Protein AF-A0A9E4SQ86-F1 (afdb_monomer)

Structure (mmCIF, N/CA/C/O backbone):
data_AF-A0A9E4SQ86-F1
#
_entry.id   AF-A0A9E4SQ86-F1
#
loop_
_atom_site.group_PDB
_atom_site.id
_atom_site.type_symbol
_atom_site.label_atom_id
_atom_site.label_alt_id
_atom_site.label_comp_id
_atom_site.label_asym_id
_atom_site.label_entity_id
_atom_site.label_seq_id
_atom_site.pdbx_PDB_ins_code
_atom_site.Cartn_x
_atom_site.Cartn_y
_atom_site.Cartn_z
_atom_site.occupancy
_atom_site.B_iso_or_equiv
_atom_site.auth_seq_id
_atom_site.auth_comp_id
_atom_site.auth_asym_id
_atom_site.auth_atom_id
_atom_site.pdbx_PDB_model_num
ATOM 1 N N . ARG A 1 1 ? -13.891 -0.170 26.833 1.00 54.59 1 ARG A N 1
ATOM 2 C CA . ARG A 1 1 ? -12.713 -1.074 26.748 1.00 54.59 1 ARG A CA 1
ATOM 3 C C . ARG A 1 1 ? -12.552 -1.454 25.275 1.00 54.59 1 ARG A C 1
ATOM 5 O O . ARG A 1 1 ? -13.545 -1.886 24.710 1.00 54.59 1 ARG A O 1
ATOM 12 N N . ARG A 1 2 ? -11.407 -1.207 24.623 1.00 76.88 2 ARG A N 1
ATOM 13 C CA . ARG A 1 2 ? -11.176 -1.621 23.220 1.00 76.88 2 ARG A CA 1
ATOM 14 C C . ARG A 1 2 ? -10.475 -2.985 23.219 1.00 76.88 2 ARG A C 1
ATOM 16 O O . ARG A 1 2 ? -9.586 -3.187 24.041 1.00 76.88 2 ARG A O 1
ATOM 23 N N . GLY A 1 3 ? -10.947 -3.917 22.389 1.00 86.19 3 GLY A N 1
ATOM 24 C CA . GLY A 1 3 ? -10.337 -5.239 22.207 1.00 86.19 3 GLY A CA 1
ATOM 25 C C . GLY A 1 3 ? -9.086 -5.183 21.326 1.00 86.19 3 GLY A C 1
ATOM 26 O O . GLY A 1 3 ? -8.660 -4.102 20.918 1.00 86.19 3 GLY A O 1
ATOM 27 N N . GLN A 1 4 ? -8.506 -6.346 21.024 1.00 88.00 4 GLN A N 1
ATOM 28 C CA . GLN A 1 4 ? -7.425 -6.451 20.040 1.00 88.00 4 GLN A CA 1
ATOM 29 C C . GLN A 1 4 ? -7.904 -5.936 18.675 1.00 88.00 4 GLN A C 1
ATOM 31 O O . GLN A 1 4 ? -9.053 -6.150 18.292 1.00 88.00 4 GLN A O 1
ATOM 36 N N . SER A 1 5 ? -7.031 -5.231 17.956 1.00 83.62 5 SER A N 1
ATOM 37 C CA . SER A 1 5 ? -7.345 -4.650 16.649 1.00 83.62 5 SER A CA 1
ATOM 38 C C . SER A 1 5 ? -6.129 -4.697 15.734 1.00 83.62 5 SER A C 1
ATOM 40 O O . SER A 1 5 ? -4.991 -4.705 16.205 1.00 83.62 5 SER A O 1
ATOM 42 N N . ILE A 1 6 ? -6.384 -4.744 14.427 1.00 85.81 6 ILE A N 1
ATOM 43 C CA . ILE A 1 6 ? -5.348 -4.651 13.402 1.00 85.81 6 ILE A CA 1
ATOM 44 C C . ILE A 1 6 ? -5.109 -3.170 13.127 1.00 85.81 6 ILE A C 1
ATOM 46 O O . ILE A 1 6 ? -6.041 -2.442 12.795 1.00 85.81 6 ILE A O 1
ATOM 50 N N . TYR A 1 7 ? -3.862 -2.733 13.273 1.00 86.44 7 TYR A N 1
ATOM 51 C CA . TYR A 1 7 ? -3.464 -1.362 12.960 1.00 86.44 7 TYR A CA 1
ATOM 52 C C . TYR A 1 7 ? -3.182 -1.179 11.464 1.00 86.44 7 TYR A C 1
ATOM 54 O O . TYR A 1 7 ? -3.641 -0.213 10.854 1.00 86.44 7 TYR A O 1
ATOM 62 N N . MET A 1 8 ? -2.428 -2.114 10.878 1.00 90.25 8 MET A N 1
ATOM 63 C CA . MET A 1 8 ? -1.862 -1.957 9.545 1.00 90.25 8 MET A CA 1
ATOM 64 C C . MET A 1 8 ? -1.755 -3.290 8.808 1.00 90.25 8 MET A C 1
ATOM 66 O O . MET A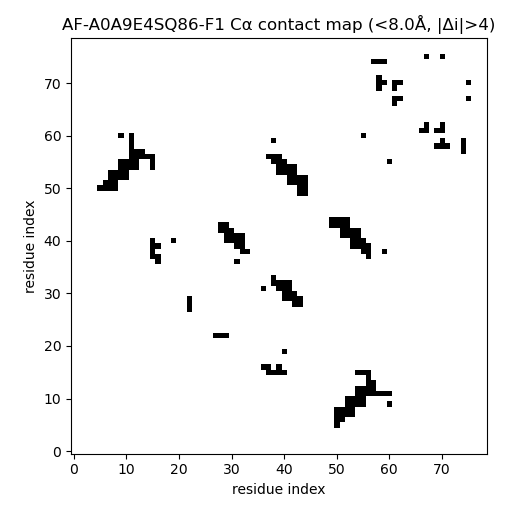 1 8 ? -1.556 -4.336 9.426 1.00 90.25 8 MET A O 1
ATOM 70 N N . CYS A 1 9 ? -1.854 -3.233 7.483 1.00 89.44 9 CYS A N 1
ATOM 71 C CA . CYS A 1 9 ? -1.564 -4.348 6.584 1.00 89.44 9 CYS A CA 1
ATOM 72 C C . CYS A 1 9 ? -0.840 -3.857 5.323 1.00 89.44 9 CYS A C 1
ATOM 74 O O . CYS A 1 9 ? -0.793 -2.655 5.056 1.00 89.44 9 CYS A O 1
ATOM 76 N N . PHE A 1 10 ? -0.283 -4.790 4.555 1.00 88.69 10 PHE A N 1
ATOM 77 C CA . PHE A 1 10 ? 0.306 -4.515 3.248 1.00 88.69 10 PHE A CA 1
ATOM 78 C C . PHE A 1 10 ? -0.386 -5.339 2.167 1.00 88.69 10 PHE A C 1
ATOM 80 O O . PHE A 1 10 ? -0.803 -6.472 2.409 1.00 88.69 10 PHE A O 1
ATOM 87 N N . VAL A 1 11 ? -0.477 -4.764 0.973 1.00 89.94 11 VAL A N 1
ATOM 88 C CA . VAL A 1 11 ? -0.842 -5.460 -0.258 1.00 89.94 11 VAL A CA 1
ATOM 89 C C . VAL A 1 11 ? 0.247 -5.234 -1.297 1.00 89.94 11 VAL A C 1
ATOM 91 O O . VAL A 1 11 ? 0.773 -4.128 -1.442 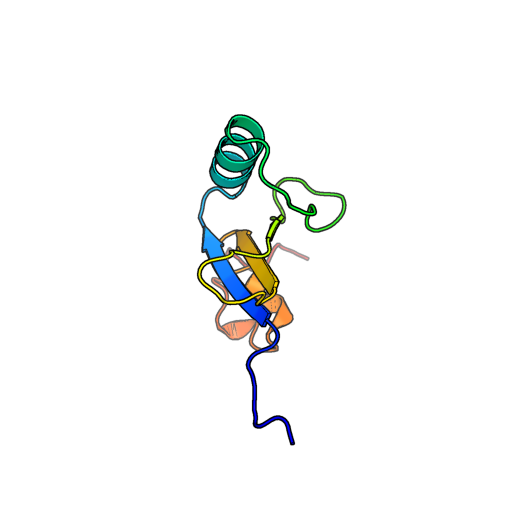1.00 89.94 11 VAL A O 1
ATOM 94 N N . GLU A 1 12 ? 0.588 -6.296 -2.017 1.00 89.19 12 GLU A N 1
ATOM 95 C CA . GLU A 1 12 ? 1.552 -6.232 -3.107 1.00 89.19 12 GLU A CA 1
ATOM 96 C C . GLU A 1 12 ? 0.851 -5.998 -4.441 1.00 89.19 12 GLU A C 1
ATOM 98 O O . GLU A 1 12 ? -0.224 -6.538 -4.711 1.00 89.19 12 GLU A O 1
ATOM 103 N N . THR A 1 13 ? 1.490 -5.213 -5.297 1.00 88.38 13 THR A N 1
ATOM 104 C CA . THR A 1 13 ? 1.070 -4.987 -6.678 1.00 88.38 13 THR A CA 1
ATOM 105 C C . THR A 1 13 ? 2.307 -4.908 -7.574 1.00 88.38 13 THR A C 1
ATOM 107 O O . THR A 1 13 ? 3.330 -4.371 -7.146 1.00 88.38 13 THR A O 1
ATOM 110 N N . 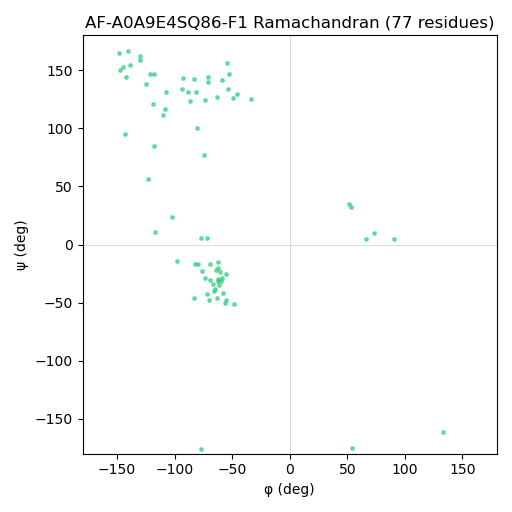PRO A 1 14 ? 2.251 -5.408 -8.821 1.00 86.56 14 PRO A N 1
ATOM 111 C CA . PRO A 1 14 ? 3.307 -5.151 -9.799 1.00 86.56 14 PRO A CA 1
ATOM 112 C C . PRO A 1 14 ? 3.329 -3.684 -10.259 1.00 86.56 14 PRO A C 1
ATOM 114 O O . PRO A 1 14 ? 4.319 -3.244 -10.831 1.00 86.56 14 PRO A O 1
ATOM 117 N N . ASP A 1 15 ? 2.249 -2.935 -10.015 1.00 86.94 15 ASP A N 1
ATOM 118 C CA . ASP A 1 15 ? 2.092 -1.553 -10.456 1.00 86.94 15 ASP A CA 1
ATOM 119 C C . ASP A 1 15 ? 1.353 -0.726 -9.391 1.00 86.94 15 ASP A C 1
ATOM 121 O O . ASP A 1 15 ? 0.120 -0.727 -9.290 1.00 86.94 15 ASP A O 1
ATOM 125 N N . ALA A 1 16 ? 2.122 -0.048 -8.537 1.00 87.94 16 ALA A N 1
ATOM 126 C CA . ALA A 1 16 ? 1.580 0.909 -7.575 1.00 87.94 16 ALA A CA 1
ATOM 127 C C . ALA A 1 16 ? 1.198 2.243 -8.244 1.00 87.94 16 ALA A C 1
ATOM 129 O O . ALA A 1 16 ? 0.326 2.953 -7.734 1.00 87.94 16 ALA A O 1
ATOM 130 N N . GLY A 1 17 ? 1.789 2.555 -9.403 1.00 87.50 17 GLY A N 1
ATOM 131 C CA . GLY A 1 17 ? 1.490 3.746 -10.195 1.00 87.50 17 GLY A CA 1
ATOM 132 C C . GLY A 1 17 ? 0.049 3.741 -10.696 1.00 87.50 17 GLY A C 1
ATOM 133 O O . GLY A 1 17 ? -0.679 4.702 -10.463 1.00 87.50 17 GLY A O 1
ATOM 134 N N . ALA A 1 18 ? -0.427 2.620 -11.240 1.00 90.81 18 ALA A N 1
ATOM 135 C CA . ALA A 1 18 ? -1.822 2.475 -11.662 1.00 90.81 18 ALA A CA 1
ATOM 136 C C . ALA A 1 18 ? -2.827 2.662 -10.509 1.00 90.81 18 ALA A C 1
ATOM 138 O O . ALA A 1 18 ? -3.948 3.135 -10.712 1.00 90.81 18 ALA A O 1
ATOM 139 N N . ILE A 1 19 ? -2.457 2.294 -9.277 1.00 90.88 19 ILE A N 1
ATOM 140 C CA . ILE A 1 19 ? -3.299 2.546 -8.098 1.00 90.88 19 ILE A CA 1
ATOM 141 C C . ILE A 1 19 ? -3.290 4.037 -7.753 1.00 90.88 19 ILE A C 1
ATOM 143 O O . ILE A 1 19 ? -4.358 4.593 -7.494 1.00 90.88 19 ILE A O 1
ATOM 147 N N . LYS A 1 20 ? -2.123 4.690 -7.810 1.00 91.25 20 LYS A N 1
ATOM 148 C CA . LYS A 1 20 ? -1.992 6.142 -7.636 1.00 91.25 20 LYS A CA 1
ATOM 149 C C . LYS A 1 20 ? -2.875 6.899 -8.630 1.00 91.25 20 LYS A C 1
ATOM 151 O O . LYS A 1 20 ? -3.682 7.718 -8.210 1.00 91.25 20 LYS A O 1
ATOM 156 N N . GLU A 1 21 ? -2.792 6.570 -9.916 1.00 93.00 21 GLU A N 1
ATOM 157 C CA . GLU A 1 21 ? -3.583 7.206 -10.978 1.00 93.00 21 GLU A CA 1
ATOM 158 C C . GLU A 1 21 ? -5.091 7.076 -10.734 1.00 93.00 21 GLU A C 1
ATOM 160 O O . GLU A 1 21 ? -5.845 8.037 -10.888 1.00 93.00 21 GLU A O 1
ATOM 165 N N . ARG A 1 22 ? -5.550 5.897 -10.293 1.00 93.62 22 ARG A N 1
ATOM 166 C CA . ARG A 1 22 ? -6.963 5.675 -9.944 1.00 93.62 22 ARG A CA 1
ATOM 167 C C . ARG A 1 22 ? -7.401 6.471 -8.720 1.00 93.62 22 ARG A C 1
ATOM 169 O O . ARG A 1 22 ? -8.571 6.845 -8.645 1.00 93.62 22 ARG A O 1
ATOM 176 N N . LEU A 1 23 ? -6.506 6.675 -7.755 1.00 93.44 23 LEU A N 1
ATOM 177 C CA . LEU A 1 23 ? -6.771 7.517 -6.592 1.00 93.44 23 LEU A CA 1
ATOM 178 C C . LEU A 1 23 ? -6.838 8.984 -7.015 1.00 93.44 23 LEU A C 1
ATOM 180 O O . LEU A 1 23 ? -7.829 9.630 -6.699 1.00 93.44 23 LEU A O 1
ATOM 184 N N . ASP A 1 24 ? -5.872 9.471 -7.794 1.00 94.38 24 ASP A N 1
ATOM 185 C CA . ASP A 1 24 ? -5.860 10.840 -8.325 1.00 94.38 24 ASP A CA 1
ATOM 186 C C . ASP A 1 24 ? -7.145 11.146 -9.115 1.00 94.38 24 ASP A C 1
ATOM 188 O O . ASP A 1 24 ? -7.820 12.136 -8.842 1.00 94.38 24 ASP A O 1
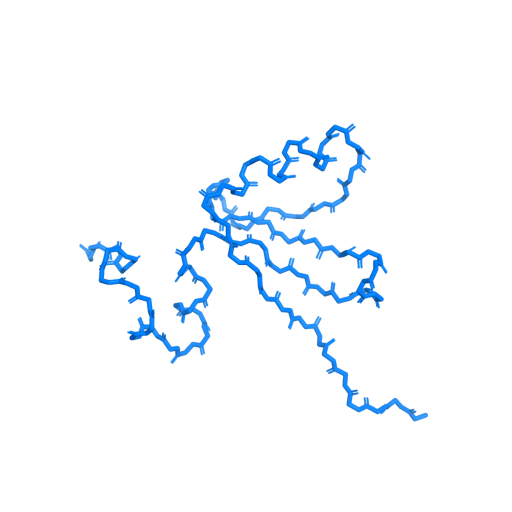ATOM 192 N N . ALA A 1 25 ? -7.557 10.246 -10.016 1.00 97.44 25 ALA A N 1
ATOM 193 C CA . ALA A 1 25 ? -8.772 10.391 -10.828 1.00 97.44 25 ALA A CA 1
ATOM 194 C C . ALA A 1 25 ? -10.080 10.440 -10.013 1.00 97.44 25 ALA A C 1
ATOM 196 O O . ALA A 1 25 ? -11.134 10.778 -10.550 1.00 97.44 25 ALA A O 1
ATOM 197 N N . ARG A 1 26 ? -10.035 10.055 -8.734 1.00 95.69 26 ARG A N 1
ATOM 198 C CA . ARG A 1 26 ? -11.183 10.028 -7.816 1.00 95.69 26 ARG A CA 1
ATOM 199 C C . ARG A 1 26 ? -11.012 10.979 -6.634 1.00 95.69 26 ARG A C 1
ATOM 201 O O . ARG A 1 26 ? -11.763 10.854 -5.670 1.00 95.69 26 ARG A O 1
ATOM 208 N N . GLU A 1 27 ? -10.009 11.857 -6.678 1.00 94.81 27 GLU A N 1
ATOM 209 C CA . GLU A 1 27 ? -9.638 12.742 -5.563 1.00 94.81 27 GLU A CA 1
ATOM 210 C C . GLU A 1 27 ? -9.403 11.960 -4.249 1.00 94.81 27 GLU A C 1
ATOM 212 O O . GLU A 1 27 ? -9.686 12.406 -3.134 1.00 94.81 27 GLU A O 1
ATOM 217 N N . GLY A 1 28 ? -8.902 10.733 -4.389 1.00 93.19 28 GLY A N 1
ATOM 218 C CA . GLY A 1 28 ? -8.592 9.825 -3.300 1.00 93.19 28 GLY A CA 1
ATOM 219 C C . GLY A 1 28 ? -7.372 10.287 -2.509 1.00 93.19 28 GLY A C 1
ATOM 220 O O . GLY A 1 28 ? -6.395 10.788 -3.058 1.00 93.19 28 GLY A O 1
ATOM 221 N N . ARG A 1 29 ? -7.405 10.069 -1.192 1.00 93.12 29 ARG A N 1
ATOM 222 C CA . ARG A 1 29 ? -6.298 10.427 -0.296 1.00 93.12 29 ARG A CA 1
ATOM 223 C C . ARG A 1 29 ? -5.286 9.293 -0.190 1.00 93.12 29 ARG A C 1
ATOM 225 O O . ARG A 1 29 ? -5.660 8.162 0.123 1.00 93.12 29 ARG A O 1
ATOM 232 N N . TYR A 1 30 ? -4.014 9.627 -0.355 1.00 93.50 30 TYR A N 1
ATOM 233 C CA . TYR A 1 30 ? -2.886 8.736 -0.106 1.00 93.50 30 TYR A CA 1
ATOM 234 C C . TYR A 1 30 ? -1.663 9.525 0.367 1.00 93.50 30 TYR A C 1
ATOM 236 O O . TYR A 1 30 ? -1.605 10.747 0.231 1.00 93.50 30 TYR A O 1
ATOM 244 N N . GLN A 1 31 ? -0.686 8.816 0.922 1.00 91.94 31 GLN A N 1
ATOM 245 C CA . GLN A 1 31 ? 0.674 9.317 1.120 1.00 91.94 31 GLN A CA 1
ATOM 246 C C . GLN A 1 31 ? 1.638 8.457 0.311 1.00 91.94 31 GLN A C 1
ATOM 248 O O . GLN A 1 31 ? 1.413 7.262 0.149 1.00 91.94 31 GLN A O 1
ATOM 253 N N . GLN A 1 32 ? 2.707 9.046 -0.205 1.00 86.94 32 GLN A N 1
ATOM 254 C CA . GLN A 1 32 ? 3.698 8.309 -0.981 1.00 86.94 32 GLN A CA 1
ATOM 255 C C . GLN A 1 32 ? 4.707 7.614 -0.060 1.00 86.94 32 GLN A C 1
ATOM 257 O O . GLN A 1 32 ? 5.080 8.152 0.986 1.00 86.94 32 GLN A O 1
ATOM 262 N N . LEU A 1 33 ? 5.137 6.409 -0.431 1.00 78.31 33 LEU A N 1
ATOM 263 C CA . LEU A 1 33 ? 6.125 5.652 0.327 1.00 78.31 33 LEU A CA 1
ATOM 264 C C . LEU A 1 33 ? 7.535 6.169 -0.005 1.00 78.31 33 LEU A C 1
ATOM 266 O O . LEU A 1 33 ? 8.091 5.813 -1.031 1.00 78.31 33 LEU A O 1
ATOM 270 N N . ALA A 1 34 ? 8.120 7.003 0.862 1.00 68.44 34 ALA A N 1
ATOM 271 C CA . ALA A 1 34 ? 9.432 7.641 0.654 1.00 68.44 34 ALA A CA 1
ATOM 272 C C . ALA A 1 34 ? 9.561 8.421 -0.685 1.00 68.44 34 ALA A C 1
ATOM 274 O O . ALA A 1 34 ? 8.598 8.603 -1.426 1.00 68.44 34 ALA A O 1
ATOM 275 N N . ASN A 1 35 ? 10.759 8.937 -0.986 1.00 57.75 35 ASN A N 1
ATOM 276 C CA . ASN A 1 35 ? 11.019 9.800 -2.153 1.00 57.75 35 ASN A CA 1
ATOM 277 C C . ASN A 1 35 ? 10.992 9.059 -3.508 1.00 57.75 35 ASN A C 1
ATOM 279 O O . ASN A 1 35 ? 11.319 9.662 -4.528 1.00 57.75 35 ASN A O 1
ATOM 283 N N . ASP A 1 36 ? 10.636 7.773 -3.529 1.00 58.28 36 ASP A N 1
ATOM 284 C CA . ASP A 1 36 ? 10.539 6.973 -4.746 1.00 58.28 36 ASP A CA 1
ATOM 285 C C . ASP A 1 36 ? 9.061 6.653 -5.048 1.00 58.28 36 ASP A C 1
ATOM 287 O O . ASP A 1 36 ? 8.431 5.889 -4.317 1.00 58.28 36 ASP A O 1
ATOM 291 N N . PRO A 1 37 ? 8.471 7.217 -6.117 1.00 52.78 37 PRO A N 1
ATOM 292 C CA . PRO A 1 37 ? 7.117 6.877 -6.562 1.00 52.78 37 PRO A CA 1
ATOM 293 C C . PRO A 1 37 ? 6.894 5.387 -6.836 1.00 52.78 37 PRO A C 1
ATOM 295 O O . PRO A 1 37 ? 5.759 4.922 -6.724 1.00 52.78 37 PRO A O 1
ATOM 298 N N . ALA A 1 38 ? 7.947 4.633 -7.164 1.00 58.09 38 ALA A N 1
ATOM 299 C CA . ALA A 1 38 ? 7.869 3.192 -7.383 1.00 58.09 38 ALA A CA 1
ATOM 300 C C . ALA A 1 38 ? 7.842 2.385 -6.074 1.00 58.09 38 ALA A C 1
ATOM 302 O O . ALA A 1 38 ? 7.445 1.219 -6.085 1.00 58.09 38 ALA A O 1
ATOM 303 N N . ALA A 1 39 ? 8.222 2.981 -4.939 1.00 67.44 39 ALA A N 1
ATOM 304 C CA . ALA A 1 39 ? 8.250 2.270 -3.666 1.00 67.44 39 ALA A CA 1
ATOM 305 C C . ALA A 1 39 ? 6.836 1.932 -3.165 1.00 67.44 39 ALA A C 1
ATOM 307 O O . ALA A 1 39 ? 6.650 0.883 -2.542 1.00 67.44 39 ALA A O 1
ATOM 308 N N . GLY A 1 40 ? 5.833 2.758 -3.486 1.00 85.50 40 GLY A N 1
ATOM 309 C CA . GLY A 1 40 ? 4.434 2.477 -3.175 1.00 85.50 40 GLY A CA 1
ATOM 310 C C . GLY A 1 40 ? 3.670 3.639 -2.544 1.00 85.50 40 GLY A C 1
ATOM 311 O O . GLY A 1 40 ? 4.072 4.801 -2.621 1.00 85.50 40 GLY A O 1
ATOM 312 N N . LEU A 1 41 ? 2.541 3.318 -1.909 1.00 91.94 41 LEU A N 1
ATOM 313 C CA . LEU A 1 41 ? 1.599 4.276 -1.329 1.00 91.94 41 LEU A CA 1
ATOM 314 C C . LEU A 1 41 ? 1.089 3.788 0.030 1.00 91.94 41 LEU A C 1
ATOM 316 O O . LEU A 1 41 ? 0.962 2.592 0.268 1.00 91.94 41 LEU A O 1
ATOM 320 N N . TYR A 1 42 ? 0.685 4.721 0.880 1.00 92.69 42 TYR A N 1
ATOM 321 C CA . TYR A 1 42 ? -0.164 4.473 2.035 1.00 92.69 42 TYR A CA 1
ATOM 322 C C . TYR A 1 42 ? -1.563 5.011 1.780 1.00 92.69 42 TYR A C 1
ATOM 324 O O . TYR A 1 42 ? -1.737 6.171 1.401 1.00 92.69 42 TYR A O 1
ATOM 332 N N . ILE A 1 43 ? -2.565 4.183 2.048 1.00 94.25 43 ILE A N 1
ATOM 333 C CA . ILE A 1 43 ? -3.979 4.536 1.946 1.00 94.25 43 ILE A CA 1
ATOM 334 C C . ILE A 1 43 ? -4.724 4.152 3.222 1.00 94.25 43 ILE A C 1
ATOM 336 O O . ILE A 1 43 ? -4.303 3.273 3.973 1.00 94.25 43 ILE A O 1
ATOM 340 N N . HIS A 1 44 ? -5.873 4.789 3.437 1.00 94.38 44 HIS A N 1
ATOM 341 C CA . HIS A 1 44 ? -6.838 4.408 4.469 1.00 94.38 44 HIS A CA 1
ATOM 342 C C . HIS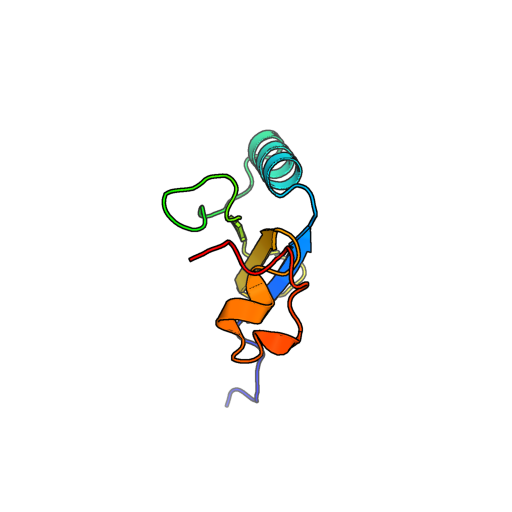 A 1 44 ? -8.158 4.007 3.800 1.00 94.38 44 HIS A C 1
ATOM 344 O O . HIS A 1 44 ? -9.043 4.856 3.640 1.00 94.38 44 HIS A O 1
ATOM 350 N N . PRO A 1 45 ? -8.311 2.744 3.357 1.00 90.69 45 PRO A N 1
ATOM 351 C CA . PRO A 1 45 ? -9.536 2.301 2.707 1.00 90.69 45 PRO A CA 1
ATOM 352 C C . PRO A 1 45 ? -10.712 2.383 3.685 1.00 90.69 45 PRO A C 1
ATOM 354 O O . PRO A 1 45 ? -10.674 1.804 4.772 1.00 90.69 45 PRO A O 1
ATOM 357 N N . SER A 1 46 ? -11.790 3.062 3.291 1.00 88.50 46 SER A N 1
ATOM 358 C CA . SER A 1 46 ? -12.991 3.204 4.128 1.00 88.50 46 SER A CA 1
ATOM 359 C C . SER A 1 46 ? -13.643 1.856 4.450 1.00 88.50 46 SER A C 1
ATOM 361 O O . SER A 1 46 ? -14.109 1.651 5.569 1.00 88.50 46 SER A O 1
ATOM 363 N N . ALA A 1 47 ? -13.596 0.908 3.508 1.00 89.75 47 ALA A N 1
ATOM 364 C CA . ALA A 1 47 ? -14.086 -0.459 3.687 1.00 89.75 47 ALA A CA 1
ATOM 365 C C . ALA A 1 47 ? -13.337 -1.242 4.783 1.00 89.75 47 ALA A C 1
ATOM 367 O O . ALA A 1 47 ? -13.863 -2.213 5.320 1.00 89.75 47 ALA A O 1
ATOM 368 N N . LEU A 1 48 ? -12.124 -0.810 5.143 1.00 88.94 48 LEU A N 1
ATOM 369 C CA . LEU A 1 48 ? -11.304 -1.427 6.184 1.00 88.94 48 LEU A CA 1
ATOM 370 C C . LEU A 1 48 ? -11.343 -0.642 7.501 1.00 88.94 48 LEU A C 1
ATOM 372 O O . LEU A 1 48 ? -10.423 -0.742 8.305 1.00 88.94 48 LEU A O 1
ATOM 376 N N . HIS A 1 49 ? -12.403 0.140 7.732 1.00 87.31 49 HIS A N 1
ATOM 377 C CA . HIS A 1 49 ? -12.685 0.809 9.010 1.00 87.31 49 HIS A CA 1
ATOM 378 C C . HIS A 1 49 ? -11.506 1.631 9.572 1.00 87.31 49 HIS A C 1
ATOM 380 O O . HIS A 1 49 ? -11.316 1.718 10.783 1.00 87.31 49 HIS A O 1
ATOM 386 N N . GLY A 1 50 ? -10.715 2.252 8.690 1.00 85.44 50 GLY A N 1
ATOM 387 C CA . GLY A 1 50 ? -9.600 3.124 9.071 1.00 85.44 50 GLY A CA 1
ATOM 388 C C . GLY A 1 50 ? -8.241 2.436 9.222 1.00 85.44 50 GLY A C 1
ATOM 389 O O . GLY A 1 50 ? -7.279 3.118 9.575 1.00 85.44 50 GLY A O 1
ATOM 390 N N . ILE A 1 51 ? -8.131 1.136 8.917 1.00 92.50 51 ILE A N 1
ATOM 391 C CA . ILE A 1 51 ? -6.838 0.437 8.836 1.00 92.50 51 ILE A CA 1
ATOM 392 C C . ILE A 1 51 ? -5.903 1.184 7.876 1.00 92.50 51 ILE A C 1
ATOM 394 O O . ILE A 1 51 ? -6.300 1.564 6.770 1.00 92.50 51 ILE A O 1
ATOM 398 N N . LEU A 1 52 ? -4.653 1.377 8.303 1.00 93.69 52 LEU A N 1
ATOM 399 C CA . LEU A 1 52 ? -3.582 1.851 7.433 1.00 93.69 52 LEU A CA 1
ATOM 400 C C . LEU A 1 52 ? -3.162 0.706 6.503 1.00 93.69 52 LEU A C 1
ATOM 402 O O . LEU A 1 52 ? -2.807 -0.378 6.965 1.00 93.69 52 LEU A O 1
ATOM 406 N N . MET A 1 53 ? -3.197 0.924 5.195 1.00 92.94 53 MET A N 1
ATOM 407 C CA . MET A 1 53 ? -2.762 -0.068 4.216 1.00 92.94 53 MET A CA 1
ATOM 408 C C . MET A 1 53 ? -1.590 0.473 3.408 1.00 92.94 53 MET A C 1
ATOM 410 O O . MET A 1 53 ? -1.716 1.496 2.735 1.00 92.94 53 MET A O 1
ATOM 414 N N . GLY A 1 54 ? -0.466 -0.236 3.463 1.00 91.94 54 GLY A N 1
ATOM 415 C CA . GLY A 1 54 ? 0.635 -0.055 2.529 1.00 91.94 54 GLY A CA 1
ATOM 416 C C . GLY A 1 54 ? 0.357 -0.804 1.227 1.00 91.94 54 GLY A C 1
ATOM 417 O O . GLY A 1 54 ? -0.012 -1.974 1.239 1.00 91.94 54 GLY A O 1
ATOM 418 N N . VAL A 1 55 ? 0.529 -0.130 0.103 1.00 91.75 55 VAL A N 1
ATOM 4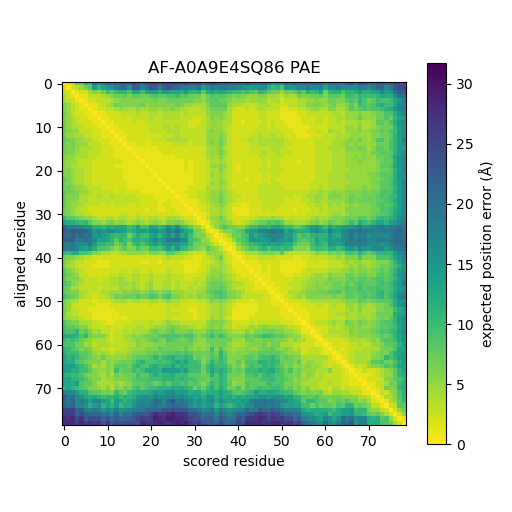19 C CA . VAL A 1 55 ? 0.535 -0.700 -1.243 1.00 91.75 55 VAL A CA 1
ATOM 420 C C . VAL A 1 55 ? 1.974 -0.635 -1.710 1.00 91.75 55 VAL A C 1
ATOM 422 O O . VAL A 1 55 ? 2.510 0.463 -1.830 1.00 91.75 55 VAL A O 1
ATOM 425 N N . SER A 1 56 ? 2.611 -1.769 -1.959 1.00 86.88 56 SER A N 1
ATOM 426 C CA . SER A 1 56 ? 4.020 -1.803 -2.356 1.00 86.88 56 SER A CA 1
ATOM 427 C C . SER A 1 56 ? 4.241 -2.653 -3.596 1.00 86.88 56 SER A C 1
ATOM 429 O O . SER A 1 56 ? 3.422 -3.511 -3.932 1.00 86.88 56 SER A O 1
ATOM 431 N N . GLY A 1 57 ? 5.394 -2.456 -4.235 1.00 84.50 57 GLY A N 1
ATOM 432 C CA . GLY A 1 57 ? 5.901 -3.395 -5.230 1.00 84.50 57 GLY A CA 1
ATOM 433 C C . GLY A 1 57 ? 6.000 -4.820 -4.674 1.00 84.50 57 GLY A C 1
ATOM 434 O O . GLY A 1 57 ? 6.116 -5.024 -3.457 1.00 84.50 57 GLY A O 1
ATOM 435 N N . THR A 1 58 ? 5.975 -5.804 -5.573 1.00 81.38 58 THR A N 1
ATOM 436 C CA . THR A 1 58 ? 6.157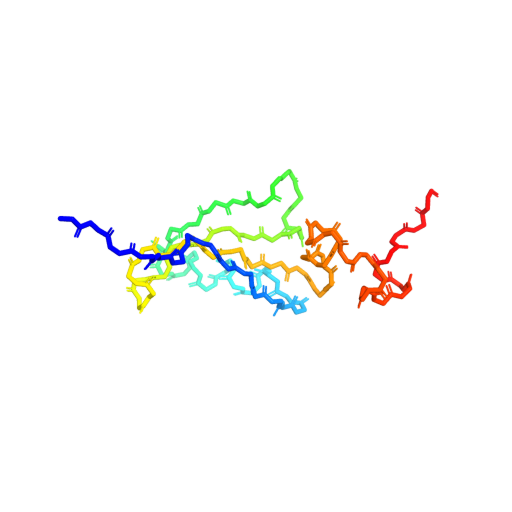 -7.219 -5.230 1.00 81.38 58 THR A CA 1
ATOM 437 C C . THR A 1 58 ? 7.389 -7.415 -4.349 1.00 81.38 58 THR A C 1
ATOM 439 O O . THR A 1 58 ? 8.496 -6.991 -4.680 1.00 81.38 58 THR A O 1
ATOM 442 N N . SER A 1 59 ? 7.177 -8.065 -3.207 1.00 77.81 59 SER A N 1
ATOM 443 C CA . SER A 1 59 ? 8.195 -8.466 -2.2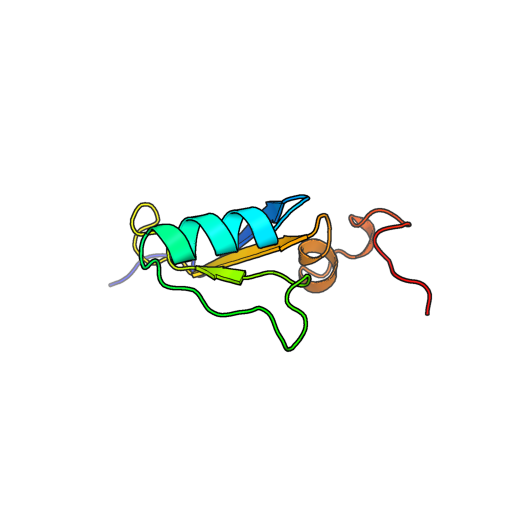35 1.00 77.81 59 SER A CA 1
ATOM 444 C C . SER A 1 59 ? 8.946 -7.367 -1.495 1.00 77.81 59 SER A C 1
ATOM 446 O O . SER A 1 59 ? 9.837 -7.657 -0.692 1.00 77.81 59 SER A O 1
ATOM 448 N N . VAL A 1 60 ? 8.564 -6.108 -1.699 1.00 77.12 60 VAL A N 1
ATOM 449 C CA . VAL A 1 60 ? 9.093 -4.979 -0.927 1.00 77.12 60 VAL A CA 1
ATOM 450 C C . VAL A 1 60 ? 8.660 -5.087 0.538 1.00 77.12 60 VAL A C 1
ATOM 452 O O . VAL A 1 60 ? 9.480 -4.876 1.428 1.00 77.12 60 VAL A O 1
ATOM 455 N N . ALA A 1 61 ? 7.419 -5.504 0.805 1.00 77.56 61 ALA A N 1
ATOM 456 C CA . ALA A 1 61 ? 6.892 -5.618 2.165 1.00 77.56 61 ALA A CA 1
ATOM 457 C C . ALA A 1 61 ? 7.622 -6.681 3.013 1.00 77.56 61 ALA A C 1
ATOM 459 O O . ALA A 1 61 ? 7.900 -6.437 4.189 1.00 77.56 61 ALA A O 1
ATOM 460 N N . TRP A 1 62 ? 8.003 -7.826 2.428 1.00 80.62 62 TRP A N 1
ATOM 461 C CA . TRP A 1 62 ? 8.689 -8.910 3.156 1.00 80.62 62 TRP A CA 1
ATOM 462 C C . TRP A 1 62 ? 10.053 -8.497 3.718 1.00 80.62 62 TRP A C 1
ATOM 464 O O . TRP A 1 62 ? 10.460 -8.934 4.794 1.00 80.62 62 TRP A O 1
ATOM 474 N N . ARG A 1 63 ? 10.747 -7.584 3.029 1.00 74.19 63 ARG A N 1
ATOM 475 C CA . ARG A 1 63 ? 12.033 -7.036 3.491 1.00 74.19 63 ARG A CA 1
ATOM 476 C C . ARG A 1 63 ? 11.905 -6.283 4.812 1.00 74.19 63 ARG A C 1
ATOM 478 O O . ARG A 1 63 ? 12.854 -6.263 5.589 1.00 74.19 63 ARG A O 1
ATOM 485 N N . TRP A 1 64 ? 10.745 -5.688 5.078 1.00 72.12 64 TRP A N 1
ATOM 486 C CA . TRP A 1 64 ? 10.470 -4.978 6.328 1.00 72.12 64 TRP A CA 1
ATOM 487 C C . TRP A 1 64 ? 9.699 -5.818 7.343 1.00 72.12 64 TRP A C 1
ATOM 489 O O . TRP A 1 64 ? 9.677 -5.466 8.519 1.00 72.12 64 TRP A O 1
ATOM 499 N N . SER A 1 65 ? 9.110 -6.945 6.932 1.00 72.69 65 SER A N 1
ATOM 500 C CA . SER A 1 65 ? 8.391 -7.849 7.834 1.00 72.69 65 SER A CA 1
ATOM 501 C C . SER A 1 65 ? 9.312 -8.736 8.681 1.00 72.69 65 SER A C 1
ATOM 503 O O . SER A 1 65 ? 8.822 -9.634 9.358 1.00 72.69 65 SER A O 1
ATOM 505 N N . GLY A 1 66 ? 10.634 -8.537 8.615 1.00 74.69 66 GLY A N 1
ATOM 506 C CA . GLY A 1 66 ? 11.620 -9.390 9.285 1.00 74.69 66 GLY A CA 1
ATOM 507 C C . GLY A 1 66 ? 11.811 -10.763 8.632 1.00 74.69 66 GLY A C 1
ATOM 508 O O . GLY A 1 66 ? 12.502 -11.595 9.209 1.00 74.69 66 GLY A O 1
ATOM 509 N N . HIS A 1 67 ? 11.237 -10.974 7.440 1.00 79.88 67 HIS A N 1
ATOM 510 C CA . HIS A 1 67 ? 11.317 -12.221 6.671 1.00 79.88 67 HIS A CA 1
ATOM 511 C C . HIS A 1 67 ? 11.900 -11.998 5.263 1.00 79.88 67 HIS A C 1
ATOM 513 O O . HIS A 1 67 ? 11.248 -12.295 4.254 1.00 79.88 67 HIS A O 1
ATOM 519 N N . PRO A 1 68 ? 13.114 -11.428 5.147 1.00 77.88 68 PRO A N 1
ATOM 520 C CA . PRO A 1 68 ? 13.726 -11.133 3.853 1.00 77.88 68 PRO A CA 1
ATOM 521 C C . PRO A 1 68 ? 13.945 -12.380 2.981 1.00 77.88 68 PRO A C 1
ATOM 523 O O . PRO A 1 68 ? 13.992 -12.259 1.761 1.00 77.88 68 PRO A O 1
ATOM 526 N N . GLU A 1 69 ? 14.044 -13.571 3.571 1.00 82.62 69 GLU A N 1
ATOM 527 C CA . GLU A 1 69 ? 14.167 -14.858 2.879 1.00 82.62 69 GLU A CA 1
ATOM 528 C C . GLU A 1 69 ? 12.942 -15.232 2.034 1.00 82.62 69 GLU A C 1
ATOM 530 O O . GLU A 1 69 ? 13.065 -16.036 1.110 1.00 82.62 69 GLU A O 1
ATOM 535 N N . LEU A 1 70 ? 11.774 -14.655 2.339 1.00 80.81 70 LEU A N 1
ATOM 536 C CA . LEU A 1 70 ? 10.541 -14.860 1.576 1.00 80.81 70 LEU A CA 1
ATOM 537 C C . LEU A 1 70 ? 10.472 -13.968 0.331 1.00 80.81 70 LEU A C 1
ATOM 539 O O . LEU A 1 70 ? 9.683 -14.239 -0.576 1.00 80.81 70 LEU A O 1
ATOM 543 N N . ALA A 1 71 ? 11.297 -12.920 0.257 1.00 79.94 71 ALA A N 1
ATOM 544 C CA . ALA A 1 71 ? 11.422 -12.135 -0.958 1.00 79.94 71 ALA A CA 1
ATOM 545 C C . ALA A 1 71 ? 12.166 -12.954 -2.036 1.00 79.94 71 ALA A C 1
ATOM 547 O O . ALA A 1 71 ? 13.168 -13.610 -1.739 1.00 79.94 71 ALA A O 1
ATOM 548 N N . PRO A 1 72 ? 11.746 -12.901 -3.314 1.00 72.81 72 PRO A N 1
ATOM 549 C CA . PRO A 1 72 ? 12.500 -13.457 -4.422 1.00 72.81 72 PRO A CA 1
ATOM 550 C C . PRO A 1 72 ? 13.930 -12.924 -4.400 1.00 72.81 72 PRO A C 1
ATOM 552 O O . PRO A 1 72 ? 14.169 -11.761 -4.074 1.00 72.81 72 PRO A O 1
ATOM 555 N N . LY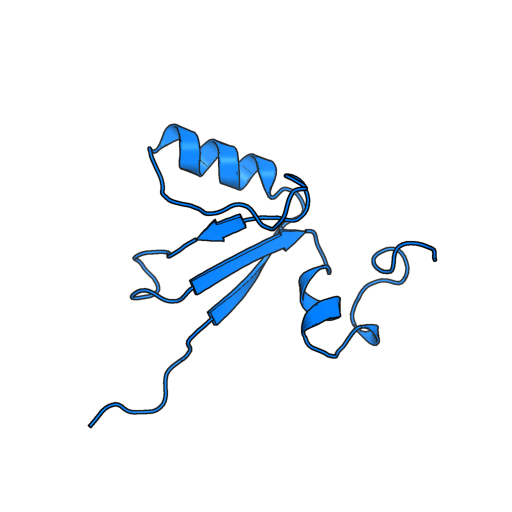S A 1 73 ? 14.891 -13.741 -4.832 1.00 69.31 73 LYS A N 1
ATOM 556 C CA . LYS A 1 73 ? 16.298 -13.318 -4.913 1.00 69.31 73 LYS A CA 1
ATOM 557 C C . LYS A 1 73 ? 16.499 -12.096 -5.824 1.00 69.31 73 LYS A C 1
ATOM 559 O O . LYS A 1 73 ? 17.388 -11.304 -5.563 1.00 69.31 73 LYS A O 1
ATOM 564 N N . SER A 1 74 ? 15.652 -11.916 -6.843 1.00 66.44 74 SER A N 1
ATOM 565 C CA . SER A 1 74 ? 15.599 -10.707 -7.687 1.00 66.44 74 SER A CA 1
ATOM 566 C C . SER A 1 74 ? 14.980 -9.494 -6.978 1.00 66.44 74 SER A C 1
ATOM 568 O O . SER A 1 74 ? 15.331 -8.359 -7.277 1.00 66.44 74 SER A O 1
ATOM 570 N N . ALA A 1 75 ? 14.081 -9.764 -6.027 1.00 60.19 75 ALA A N 1
ATOM 571 C CA . ALA A 1 75 ? 13.553 -8.880 -4.991 1.00 60.19 75 ALA A CA 1
ATOM 572 C C . ALA A 1 75 ? 14.652 -8.126 -4.240 1.00 60.19 75 ALA A C 1
ATOM 574 O O . ALA A 1 75 ? 14.610 -6.910 -4.077 1.00 60.19 75 ALA A O 1
ATOM 575 N N . ALA A 1 76 ? 15.642 -8.890 -3.771 1.00 61.47 76 ALA A N 1
ATOM 576 C CA . ALA A 1 76 ? 16.795 -8.440 -3.010 1.00 61.47 76 ALA A CA 1
ATOM 577 C C . ALA A 1 76 ? 17.809 -7.714 -3.915 1.00 61.47 76 ALA A C 1
ATOM 579 O O . ALA A 1 76 ? 18.816 -8.287 -4.306 1.00 61.47 76 ALA A O 1
ATOM 580 N N . GLY A 1 77 ? 17.515 -6.460 -4.272 1.00 54.69 77 GLY A N 1
ATOM 581 C CA . GLY A 1 77 ? 18.437 -5.541 -4.946 1.00 54.69 77 GLY A CA 1
ATOM 582 C C . GLY A 1 77 ? 19.891 -5.750 -4.512 1.00 54.69 77 GLY A C 1
ATOM 583 O O . GLY A 1 77 ? 20.188 -5.772 -3.316 1.00 54.69 77 GLY A O 1
ATOM 584 N N . SER A 1 78 ? 20.741 -5.964 -5.517 1.00 48.25 78 SER A N 1
ATOM 585 C CA . SER A 1 78 ? 22.192 -6.089 -5.416 1.00 48.25 78 SER A CA 1
ATOM 586 C C . SER A 1 78 ? 22.763 -4.988 -4.530 1.00 48.25 78 SER A C 1
ATOM 588 O O . SER A 1 78 ? 22.428 -3.818 -4.723 1.00 48.25 78 SER A O 1
ATOM 590 N N . SER A 1 79 ? 23.578 -5.409 -3.561 1.00 39.22 79 SER A N 1
ATOM 591 C CA . SER A 1 79 ? 24.354 -4.549 -2.664 1.00 39.22 79 SER A CA 1
ATOM 592 C C . SER A 1 79 ? 25.225 -3.543 -3.403 1.00 39.22 79 SER A C 1
ATOM 594 O O . SER A 1 79 ? 25.670 -3.866 -4.528 1.00 39.22 79 SER A O 1
#

Sequence (79 aa):
RRGQSIYMCFVETPDAGAIKERLDAREGRYQQLANDPAAGLYIHPSALHGILMGVSGTSVAWRWSGHPELAPKSAAGSS

Mean predicted aligned error: 6.85 Å

Solvent-accessible surface area (backbone atoms only — not comparable to full-atom values): 4782 Å² total; per-residue (Å²): 137,84,75,94,78,79,64,68,51,76,47,71,32,96,55,43,56,64,53,49,54,56,27,60,79,64,76,48,76,70,44,70,38,70,100,40,74,76,54,13,35,37,34,57,50,74,92,56,78,64,30,39,33,40,36,23,31,65,45,54,61,32,59,73,69,80,40,51,85,77,22,52,74,83,55,58,68,81,130

Foldseek 3Di:
DDDDDAQEDEDEDQDQPVVVVVCVVVVHDWAADPPDNQQHIWHQDVVRVRHIYTYGHQLSVCVVVVNNVPGPPVSPPDD

Radius of gyration: 14.09 Å; Cα contacts (8 Å, |Δi|>4): 109; chains: 1; bounding box: 38×28×38 Å

Secondary structure (DSSP, 8-state):
-------EEEEEES-HHHHHHHHHTTT--EEESTT-TTTEEEE--GGGTT-EEEEEETTHHHHHTT-GGGS-TTTS---

pLDDT: mean 81.86, std 12.85, range [39.22, 97.44]

Nearest PDB structures (foldseek):
  1npb-assembly2_D  TM=5.368E-01  e=8.119E-01  Serratia marcescens
  7wsz-assembly1_A  TM=5.993E-01  e=1.508E+00  Homo sapiens
  5umw-assembly3_D  TM=5.181E-01  e=9.981E-01  Streptomyces sp. CB03234
  1bh5-assembly1_B  TM=6.231E-01  e=2.442E+00  Homo sapiens
  7x8e-assembly3_G-5  TM=5.663E-01  e=7.867E+00  Pseudomonas fluorescens